Protein AF-A0A5J9W036-F1 (afdb_monomer_lite)

Sequence (108 aa):
MIAITCIAFSSFWPSSRTMETIGHTALQVEKLRREQRANGPACILAVGTANPENCITQDNYTDWYFEVTKSDHLTHLKDIMKKTCEKMGVKKRYIHVTEELLRDHPEY

InterPro domains:
  IPR001099 Chalcone/stilbene synthase, N-terminal [PF00195] (30-107)
  IPR011141 Polyketide synthase, type III [PTHR11877] (29-107)
  IPR016039 Thiolase-like [G3DSA:3.40.47.10] (17-108)
  IPR016039 Thiolase-like [SSF53901] (30-107)

Secondary structure (DSSP, 8-state):
--SSTTGGGTSSSPPHHHHHHHHHHHHHHHHHHHHHSPPS------------S-EEEHHHHHHHHHHHTT-TT-HHHHHHHHHHHHHTT--EEE-S--HHHHHH-TT-

Structure (mmCIF, N/CA/C/O backbone):
data_AF-A0A5J9W036-F1
#
_entry.id   AF-A0A5J9W036-F1
#
loop_
_at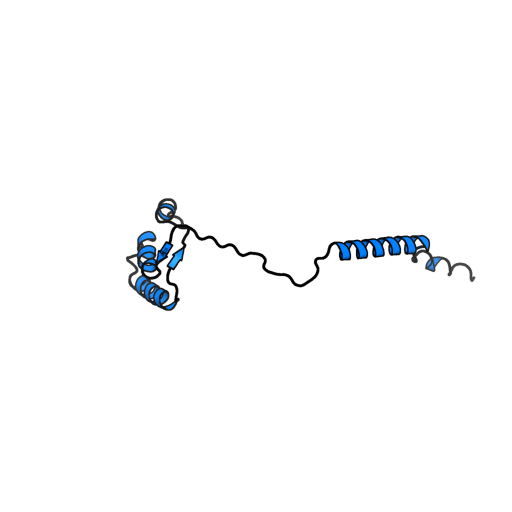om_site.group_PDB
_atom_site.id
_atom_site.type_symbol
_atom_site.label_atom_id
_atom_site.label_alt_id
_atom_site.label_comp_id
_atom_site.label_asym_id
_atom_site.label_entity_id
_atom_site.label_seq_id
_atom_site.pdbx_PDB_ins_code
_atom_site.Cartn_x
_atom_site.Cartn_y
_atom_site.Cartn_z
_atom_site.occupancy
_atom_site.B_iso_or_equiv
_atom_site.auth_seq_id
_atom_site.auth_comp_id
_atom_site.auth_asym_id
_atom_site.auth_atom_id
_atom_site.pdbx_PDB_model_num
ATOM 1 N N . MET A 1 1 ? 62.264 -47.505 -39.534 1.00 41.28 1 MET A N 1
ATOM 2 C CA . MET A 1 1 ? 61.692 -46.562 -38.542 1.00 41.28 1 MET A CA 1
ATOM 3 C C . MET A 1 1 ? 61.711 -45.176 -39.169 1.00 41.28 1 MET A C 1
ATOM 5 O O . MET A 1 1 ? 62.637 -44.930 -39.921 1.00 41.28 1 MET A O 1
ATOM 9 N N . ILE A 1 2 ? 60.740 -44.308 -38.867 1.00 37.56 2 ILE A N 1
ATOM 10 C CA . ILE A 1 2 ? 60.445 -42.999 -39.509 1.00 37.56 2 ILE A CA 1
ATOM 11 C C . ILE A 1 2 ? 59.459 -43.110 -40.692 1.00 37.56 2 ILE A C 1
ATOM 13 O O . ILE A 1 2 ? 59.822 -42.941 -41.846 1.00 37.56 2 ILE A O 1
ATOM 17 N N . ALA A 1 3 ? 58.192 -43.416 -40.393 1.00 43.72 3 ALA A N 1
ATOM 18 C CA . ALA A 1 3 ? 57.064 -43.150 -41.308 1.00 43.72 3 ALA A CA 1
ATOM 19 C C . ALA A 1 3 ? 55.686 -43.108 -40.611 1.00 43.72 3 ALA A C 1
ATOM 21 O O . ALA A 1 3 ? 54.706 -42.716 -41.230 1.00 43.72 3 ALA A O 1
ATOM 22 N N . ILE A 1 4 ? 55.575 -43.494 -39.331 1.00 44.91 4 ILE A N 1
ATOM 23 C CA . ILE A 1 4 ? 54.265 -43.703 -38.679 1.00 44.91 4 ILE A CA 1
ATOM 24 C C . ILE A 1 4 ? 53.852 -42.536 -37.754 1.00 44.91 4 ILE A C 1
ATOM 26 O O . ILE A 1 4 ? 52.700 -42.445 -37.348 1.00 44.91 4 ILE A O 1
ATOM 30 N N . THR A 1 5 ? 54.732 -41.575 -37.462 1.00 44.81 5 THR A N 1
ATOM 31 C CA . THR A 1 5 ? 54.448 -40.518 -36.470 1.00 44.81 5 THR A CA 1
ATOM 32 C C . THR A 1 5 ? 53.759 -39.255 -36.998 1.00 44.81 5 THR A C 1
ATOM 34 O O . THR A 1 5 ? 53.325 -38.449 -36.183 1.00 44.81 5 THR A O 1
ATOM 37 N N . CYS A 1 6 ? 53.572 -39.072 -38.312 1.00 46.53 6 CYS A N 1
ATOM 38 C CA . CYS A 1 6 ? 52.887 -37.872 -38.831 1.00 46.53 6 CYS A CA 1
ATOM 39 C C . CYS A 1 6 ? 51.359 -38.014 -38.971 1.00 46.53 6 CYS A C 1
ATOM 41 O O . CYS A 1 6 ? 50.672 -37.007 -39.115 1.00 46.53 6 CYS A O 1
ATOM 43 N N . ILE A 1 7 ? 50.800 -39.229 -38.918 1.00 49.97 7 ILE A N 1
ATOM 44 C CA . ILE A 1 7 ? 49.368 -39.451 -39.211 1.00 49.97 7 ILE A CA 1
ATOM 45 C C . ILE A 1 7 ? 48.473 -39.148 -37.993 1.00 49.97 7 ILE A C 1
ATOM 47 O O . ILE A 1 7 ? 47.304 -38.819 -38.151 1.00 49.97 7 ILE A O 1
ATOM 51 N N . ALA A 1 8 ? 49.012 -39.175 -36.771 1.00 47.03 8 ALA A N 1
ATOM 52 C CA . ALA A 1 8 ? 48.215 -38.969 -35.557 1.00 47.03 8 ALA A CA 1
ATOM 53 C C . ALA A 1 8 ? 47.963 -37.490 -35.189 1.00 47.03 8 ALA A C 1
ATOM 55 O O . ALA A 1 8 ? 47.231 -37.230 -34.238 1.00 47.03 8 ALA A O 1
ATOM 56 N N . PHE A 1 9 ? 48.537 -36.524 -35.920 1.00 41.84 9 PHE A N 1
ATOM 57 C CA . PHE A 1 9 ? 48.316 -35.089 -35.670 1.00 41.84 9 PHE A CA 1
ATOM 58 C C . PHE A 1 9 ? 47.212 -34.471 -36.545 1.00 41.84 9 PHE A C 1
ATOM 60 O O . PHE A 1 9 ? 46.691 -33.413 -36.203 1.00 41.84 9 PHE A O 1
ATOM 67 N N . SER A 1 10 ? 46.820 -35.114 -37.652 1.00 47.75 10 SER A N 1
ATOM 68 C CA . SER A 1 10 ? 45.822 -34.563 -38.583 1.00 47.75 10 SER A CA 1
ATOM 69 C C . SER A 1 10 ? 44.376 -34.927 -38.236 1.00 47.75 10 SER A C 1
ATOM 71 O O . SER A 1 10 ? 43.466 -34.225 -38.661 1.00 47.75 10 SER A O 1
ATOM 73 N N . SER A 1 11 ? 44.141 -35.978 -37.446 1.00 50.62 11 SER A N 1
ATOM 74 C CA . SER A 1 11 ? 42.787 -36.470 -37.132 1.00 50.62 11 SER A CA 1
ATOM 75 C C . SER A 1 11 ? 42.060 -35.662 -36.054 1.00 50.62 11 SER A C 1
ATOM 77 O O . SER A 1 11 ? 40.851 -35.802 -35.895 1.00 50.62 11 SER A O 1
ATOM 79 N N . PHE A 1 12 ? 42.795 -34.850 -35.289 1.00 58.53 12 PHE A N 1
ATOM 80 C CA . PHE A 1 12 ? 42.238 -33.975 -34.254 1.00 58.53 12 PHE A CA 1
ATOM 81 C C . PHE A 1 12 ? 41.993 -32.547 -34.766 1.00 58.53 12 PHE A C 1
ATOM 83 O O . PHE A 1 12 ? 41.255 -31.784 -34.147 1.00 58.53 12 PHE A O 1
ATOM 90 N N . TRP A 1 13 ? 42.585 -32.184 -35.909 1.00 56.94 13 TRP A N 1
ATOM 91 C CA . TRP A 1 13 ? 42.408 -30.870 -36.513 1.00 56.94 13 TRP A CA 1
ATOM 92 C C . TRP A 1 13 ? 41.300 -30.922 -37.574 1.00 56.94 13 TRP A C 1
ATOM 94 O O . TRP A 1 13 ? 41.401 -31.713 -38.516 1.00 56.94 13 TRP A O 1
ATOM 104 N N . PRO A 1 14 ? 40.239 -30.103 -37.463 1.00 68.38 14 PRO A N 1
ATOM 105 C CA . PRO A 1 14 ? 39.199 -30.058 -38.480 1.00 68.38 14 PRO A CA 1
ATOM 106 C C . PRO A 1 14 ? 39.799 -29.715 -39.854 1.00 68.38 14 PRO A C 1
ATOM 108 O O . PRO A 1 14 ? 40.681 -28.865 -39.971 1.00 68.38 14 PRO A O 1
ATOM 111 N N . SER A 1 15 ? 39.309 -30.360 -40.916 1.00 74.62 15 SER A N 1
ATOM 112 C CA . SER A 1 15 ? 39.683 -30.028 -42.298 1.00 74.62 15 SER A CA 1
ATOM 113 C C . SER A 1 15 ? 39.442 -28.539 -42.590 1.00 74.62 15 SER A C 1
ATOM 115 O O . SER A 1 15 ? 38.490 -27.952 -42.065 1.00 74.62 15 SER A O 1
ATOM 117 N N . SER A 1 16 ? 40.239 -27.932 -43.474 1.00 72.75 16 SER A N 1
ATOM 118 C CA . SER A 1 16 ? 40.101 -26.523 -43.881 1.00 72.75 16 SER A CA 1
ATOM 119 C C . SER A 1 16 ? 38.660 -26.154 -44.257 1.00 72.75 16 SER A C 1
ATOM 121 O O . SER A 1 16 ? 38.120 -25.175 -43.751 1.00 72.75 16 SER A O 1
ATOM 123 N N . ARG A 1 17 ? 37.973 -27.019 -45.012 1.00 73.00 17 ARG A N 1
ATOM 124 C CA . ARG A 1 17 ? 36.557 -26.846 -45.385 1.00 73.00 17 ARG A CA 1
ATOM 125 C C . ARG A 1 17 ? 35.600 -26.847 -44.183 1.00 73.00 17 ARG A C 1
ATOM 127 O O . ARG A 1 17 ? 34.611 -26.112 -44.159 1.00 73.00 17 ARG A O 1
ATOM 134 N N . THR A 1 18 ? 35.868 -27.684 -43.179 1.00 73.69 18 THR A N 1
ATOM 135 C CA . THR A 1 18 ? 35.058 -27.728 -41.948 1.00 73.69 18 THR A CA 1
ATOM 136 C C . THR A 1 18 ? 35.299 -26.500 -41.074 1.00 73.69 18 THR A C 1
ATOM 138 O O . THR A 1 18 ? 34.343 -25.958 -40.527 1.00 73.69 18 THR A O 1
ATOM 141 N N . MET A 1 19 ? 36.534 -25.991 -41.018 1.00 73.12 19 MET A N 1
ATOM 142 C CA . MET A 1 19 ? 36.845 -24.736 -40.327 1.00 73.12 19 MET A CA 1
ATOM 143 C C . MET A 1 19 ? 36.187 -23.527 -41.004 1.00 73.12 19 MET A C 1
ATOM 145 O O . MET A 1 19 ? 35.641 -22.673 -40.310 1.00 73.12 19 MET A O 1
ATOM 149 N N . GLU A 1 20 ? 36.171 -23.474 -42.338 1.00 78.25 20 GLU A N 1
ATOM 150 C CA . GLU A 1 20 ? 35.477 -22.432 -43.109 1.00 78.25 20 GLU A CA 1
ATOM 151 C C . GLU A 1 20 ? 33.970 -22.439 -42.836 1.00 78.25 20 GLU A C 1
ATOM 153 O O . GLU A 1 20 ? 33.386 -21.399 -42.541 1.00 78.25 20 GLU A O 1
ATOM 158 N N . THR A 1 21 ? 33.338 -23.618 -42.855 1.00 81.31 21 THR A N 1
ATOM 159 C CA . THR A 1 21 ? 31.898 -23.757 -42.578 1.00 81.31 21 THR A CA 1
ATOM 160 C C . THR A 1 21 ? 31.560 -23.307 -41.154 1.00 81.31 21 THR A C 1
ATOM 162 O O . THR A 1 21 ? 30.627 -22.529 -40.958 1.00 81.31 21 THR A O 1
ATOM 165 N N . ILE A 1 22 ? 32.353 -23.723 -40.159 1.00 81.69 22 ILE A N 1
ATOM 166 C CA . ILE A 1 22 ? 32.193 -23.280 -38.766 1.00 81.69 22 ILE A CA 1
ATOM 167 C C . ILE A 1 22 ? 32.367 -21.757 -38.665 1.00 81.69 22 ILE A C 1
ATOM 169 O O . ILE A 1 22 ? 31.535 -21.089 -38.052 1.00 81.69 22 ILE A O 1
ATOM 173 N N . GLY A 1 23 ? 33.375 -21.184 -39.329 1.00 80.62 23 GLY A N 1
ATOM 174 C CA . GLY A 1 23 ? 33.591 -19.737 -39.387 1.00 80.62 23 GLY A CA 1
ATOM 175 C C . GLY A 1 23 ? 32.411 -18.977 -40.000 1.00 80.62 23 GLY A C 1
ATOM 176 O O . GLY A 1 23 ? 31.944 -17.994 -39.424 1.00 80.62 23 GLY A O 1
ATOM 177 N N . HIS A 1 24 ? 31.860 -19.462 -41.116 1.00 84.94 24 HIS A N 1
ATOM 178 C CA . HIS A 1 24 ? 30.672 -18.880 -41.742 1.00 84.94 24 HIS A CA 1
ATOM 179 C C . HIS A 1 24 ? 29.449 -18.938 -40.824 1.00 84.94 24 HIS A C 1
ATOM 181 O O . HIS A 1 24 ? 28.771 -17.925 -40.654 1.00 84.94 24 HIS A O 1
ATOM 187 N N . THR A 1 25 ? 29.200 -20.078 -40.173 1.00 87.00 25 THR A N 1
ATOM 188 C CA . THR A 1 25 ? 28.080 -20.201 -39.226 1.00 87.00 25 THR A CA 1
ATOM 189 C C . THR A 1 25 ? 28.251 -19.299 -38.002 1.00 87.00 25 THR A C 1
ATOM 191 O O . THR A 1 25 ? 27.290 -18.664 -37.577 1.00 87.00 25 THR A O 1
ATOM 194 N N . ALA A 1 26 ? 29.469 -19.150 -37.473 1.00 88.62 26 ALA A N 1
ATOM 195 C CA . ALA A 1 26 ? 29.750 -18.260 -36.348 1.00 88.62 26 ALA A CA 1
ATOM 196 C C . ALA A 1 26 ? 29.519 -16.781 -36.707 1.00 88.62 26 ALA A C 1
ATOM 198 O O . ALA A 1 26 ? 28.893 -16.051 -35.937 1.00 88.62 26 ALA A O 1
ATOM 199 N N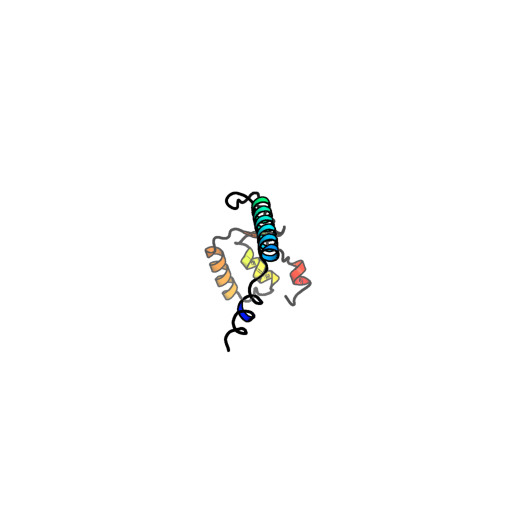 . LEU A 1 27 ? 29.951 -16.349 -37.899 1.00 91.38 27 LEU A N 1
ATOM 200 C CA . LEU A 1 27 ? 29.692 -14.998 -38.409 1.00 91.38 27 LEU A CA 1
ATOM 201 C C . LEU A 1 27 ? 28.196 -14.747 -38.636 1.00 91.38 27 LEU A C 1
ATOM 203 O O . LEU A 1 27 ? 27.700 -13.659 -38.338 1.00 91.38 27 LEU A O 1
ATOM 207 N N . GLN A 1 28 ? 27.463 -15.752 -39.124 1.00 93.81 28 GLN A N 1
ATOM 208 C CA . GLN A 1 28 ? 26.009 -15.677 -39.264 1.00 93.81 28 GLN A CA 1
ATOM 209 C C . GLN A 1 28 ? 25.315 -15.539 -37.903 1.00 93.81 28 GLN A C 1
ATOM 211 O O . GLN A 1 28 ? 24.461 -14.671 -37.748 1.00 93.81 28 GLN A O 1
ATOM 216 N N . VAL A 1 29 ? 25.712 -16.324 -36.897 1.00 94.94 29 VAL A N 1
ATOM 217 C CA . VAL A 1 29 ? 25.153 -16.241 -35.536 1.00 94.94 29 VAL A CA 1
ATOM 218 C C . VAL A 1 29 ? 25.430 -14.878 -34.894 1.00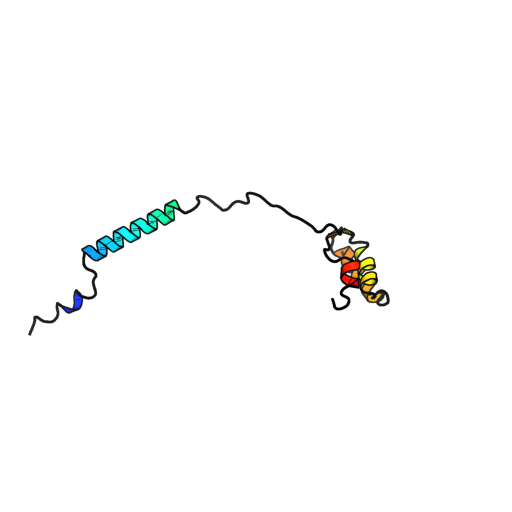 94.94 29 VAL A C 1
ATOM 220 O O . VAL A 1 29 ? 24.532 -14.295 -34.289 1.00 94.94 29 VAL A O 1
ATOM 223 N N . GLU A 1 30 ? 26.639 -14.337 -35.048 1.00 95.06 30 GLU A N 1
ATOM 224 C CA . GLU A 1 30 ? 26.990 -13.010 -34.527 1.00 95.06 30 GLU A CA 1
ATOM 225 C C . GLU A 1 30 ? 26.174 -11.897 -35.200 1.00 95.06 30 GLU A C 1
ATOM 227 O O . GLU A 1 30 ? 25.679 -10.991 -34.526 1.00 95.06 30 GLU A O 1
ATOM 232 N N . LYS A 1 31 ? 25.969 -11.983 -36.521 1.00 96.00 31 LYS A N 1
ATOM 233 C CA . LYS A 1 31 ? 25.123 -11.036 -37.257 1.00 96.00 31 LYS A CA 1
ATOM 234 C C . LYS A 1 31 ? 23.676 -11.074 -36.756 1.00 96.00 31 LYS A C 1
ATOM 236 O O . LYS A 1 31 ? 23.129 -10.024 -36.430 1.00 96.00 31 LYS A O 1
ATOM 241 N N . LEU A 1 32 ? 23.103 -12.270 -36.604 1.00 96.19 32 LEU A N 1
ATOM 242 C CA . LEU A 1 32 ? 21.744 -12.445 -36.083 1.00 96.19 32 LEU A CA 1
ATOM 243 C C . LEU A 1 32 ? 21.601 -11.869 -34.665 1.00 96.19 32 LEU A C 1
ATOM 245 O O . LEU A 1 32 ? 20.640 -11.160 -34.386 1.00 96.19 32 LEU A O 1
ATOM 249 N N . ARG A 1 33 ? 22.582 -12.092 -33.780 1.00 94.00 33 ARG A N 1
ATOM 250 C CA . ARG A 1 33 ? 22.579 -11.523 -32.419 1.00 94.00 33 ARG A CA 1
ATOM 251 C C . ARG A 1 33 ? 22.644 -9.995 -32.413 1.00 94.00 33 ARG A C 1
ATOM 253 O O . ARG A 1 33 ? 21.983 -9.357 -31.594 1.00 94.00 33 ARG A O 1
ATOM 260 N N . ARG A 1 34 ? 23.430 -9.393 -33.312 1.00 94.62 34 ARG A N 1
ATOM 261 C CA . ARG A 1 34 ? 23.525 -7.929 -33.445 1.00 94.62 34 ARG A CA 1
ATOM 262 C C . ARG A 1 34 ? 22.256 -7.299 -33.999 1.00 94.62 34 ARG A C 1
ATOM 264 O O . ARG A 1 34 ? 21.928 -6.197 -33.582 1.00 94.62 34 ARG A O 1
ATOM 271 N N . GLU A 1 35 ? 21.576 -7.971 -34.920 1.00 95.75 35 GLU A N 1
ATOM 272 C CA . GLU A 1 35 ? 20.305 -7.503 -35.484 1.00 95.75 35 GLU A CA 1
ATOM 273 C C . GLU A 1 35 ? 19.145 -7.669 -34.490 1.00 95.75 35 GLU A C 1
ATOM 275 O O . GLU A 1 35 ? 18.235 -6.847 -34.468 1.00 95.75 35 GLU A O 1
ATOM 280 N N . GLN A 1 36 ? 19.194 -8.692 -33.629 1.00 96.19 36 GLN A N 1
ATOM 281 C CA . GLN A 1 36 ? 18.168 -8.946 -32.611 1.00 96.19 36 GLN A CA 1
ATOM 282 C C . GLN A 1 36 ? 18.242 -8.014 -31.395 1.00 96.19 36 GLN A C 1
ATOM 284 O O . GLN A 1 36 ? 17.225 -7.796 -30.736 1.00 96.19 36 GLN A O 1
ATOM 289 N N . ARG A 1 37 ? 19.428 -7.506 -31.031 1.00 93.94 37 ARG A N 1
ATOM 290 C CA . ARG A 1 37 ? 19.579 -6.726 -29.794 1.00 93.94 37 ARG A CA 1
ATOM 291 C C . ARG A 1 37 ? 18.947 -5.337 -29.913 1.00 93.94 37 ARG A C 1
ATOM 293 O O . ARG A 1 37 ? 19.084 -4.655 -30.927 1.00 93.94 37 ARG A O 1
ATOM 300 N N . ALA A 1 38 ? 18.342 -4.880 -28.821 1.00 94.88 38 ALA A N 1
ATOM 301 C CA . ALA A 1 38 ? 17.960 -3.483 -28.674 1.00 94.88 38 ALA A CA 1
ATOM 302 C C . ALA A 1 38 ? 19.204 -2.591 -28.514 1.00 94.88 38 ALA A C 1
ATOM 304 O O . ALA A 1 38 ? 20.240 -3.022 -28.001 1.00 94.88 38 ALA A O 1
ATOM 305 N N . ASN A 1 39 ? 19.083 -1.333 -28.937 1.00 94.19 39 ASN A N 1
ATOM 306 C CA . ASN A 1 39 ? 20.109 -0.315 -28.736 1.00 94.19 39 ASN A CA 1
ATOM 307 C C . ASN A 1 39 ? 19.708 0.611 -27.585 1.00 94.19 39 ASN A C 1
ATOM 309 O O . ASN A 1 39 ? 18.560 1.044 -27.508 1.00 94.19 39 ASN A O 1
ATOM 313 N N . GLY A 1 40 ? 20.678 0.967 -26.745 1.00 93.56 40 GLY A N 1
ATOM 314 C CA . GLY A 1 40 ? 20.487 1.906 -25.641 1.00 93.56 40 GLY A CA 1
ATOM 315 C C . GLY A 1 40 ? 20.139 1.245 -24.301 1.00 93.56 40 GLY A C 1
ATOM 316 O O . GLY A 1 40 ? 20.012 0.022 -24.212 1.00 93.56 40 GLY A O 1
ATOM 317 N N . PRO A 1 41 ? 20.057 2.050 -23.231 1.00 96.56 41 PRO A N 1
ATOM 318 C CA . PRO A 1 41 ? 19.705 1.570 -21.902 1.00 96.56 41 PRO A CA 1
ATOM 319 C C . PRO A 1 41 ? 18.215 1.205 -21.814 1.00 96.56 41 PRO A C 1
ATOM 321 O O . PRO A 1 41 ? 17.381 1.757 -22.531 1.00 96.56 41 PRO A O 1
ATOM 324 N N . ALA A 1 42 ? 17.869 0.302 -20.894 1.00 97.00 42 ALA A N 1
ATOM 325 C CA . ALA A 1 42 ? 16.473 0.012 -20.577 1.00 97.00 42 ALA A CA 1
ATOM 326 C C . ALA A 1 42 ? 15.770 1.265 -20.020 1.00 97.00 42 ALA A C 1
ATOM 328 O O . ALA A 1 42 ? 16.345 1.995 -19.212 1.00 97.00 42 ALA A O 1
ATOM 329 N N . CYS A 1 43 ? 14.524 1.497 -20.439 1.00 97.44 43 CYS A N 1
ATOM 330 C CA . CYS A 1 43 ? 13.722 2.653 -20.040 1.00 97.44 43 CYS A CA 1
ATOM 331 C C . CYS A 1 43 ? 12.319 2.214 -19.600 1.00 97.44 43 CYS A C 1
ATOM 333 O O . CYS A 1 43 ? 11.729 1.314 -20.199 1.00 97.44 43 CYS A O 1
ATOM 335 N N . ILE A 1 44 ? 11.779 2.861 -18.565 1.00 96.56 44 ILE A N 1
ATOM 336 C CA . ILE A 1 44 ? 10.387 2.676 -18.141 1.00 96.56 44 ILE A CA 1
ATOM 337 C C . ILE A 1 44 ? 9.492 3.429 -19.128 1.00 96.56 44 ILE A C 1
ATOM 339 O O . ILE A 1 44 ? 9.520 4.656 -19.176 1.00 96.56 44 ILE A O 1
ATOM 343 N N . LEU A 1 45 ? 8.694 2.693 -19.906 1.00 97.56 45 LEU A N 1
ATOM 344 C CA . LEU A 1 45 ? 7.774 3.281 -20.889 1.00 97.56 45 LEU A CA 1
ATOM 345 C C . LEU A 1 45 ? 6.396 3.600 -20.295 1.00 97.56 45 LEU A C 1
ATOM 347 O O . LEU A 1 45 ? 5.748 4.548 -20.726 1.00 97.56 45 LEU A O 1
ATOM 351 N N . ALA A 1 46 ? 5.949 2.817 -19.309 1.00 97.81 46 ALA A N 1
ATOM 352 C CA . ALA A 1 46 ? 4.694 3.030 -18.597 1.00 97.81 46 ALA A CA 1
ATOM 353 C C . ALA A 1 46 ? 4.717 2.346 -17.223 1.00 97.81 46 ALA A C 1
ATOM 355 O O . ALA A 1 46 ? 5.381 1.325 -17.041 1.00 97.81 46 ALA A O 1
ATOM 356 N N . VAL A 1 47 ? 3.949 2.893 -16.277 1.00 97.62 47 VAL A N 1
ATOM 357 C CA . VAL A 1 47 ? 3.667 2.283 -14.971 1.00 97.62 47 VAL A CA 1
ATOM 358 C C . VAL A 1 47 ? 2.169 2.384 -14.719 1.00 97.62 47 VAL A C 1
ATOM 360 O O . VAL A 1 47 ? 1.603 3.473 -14.784 1.00 97.62 47 VAL A O 1
ATOM 363 N N . GLY A 1 48 ? 1.536 1.249 -14.433 1.00 97.75 48 GLY A N 1
ATOM 364 C CA . GLY A 1 48 ? 0.143 1.180 -14.005 1.00 97.75 48 GLY A CA 1
ATOM 365 C C . GLY A 1 48 ? 0.051 0.570 -12.612 1.00 97.75 48 GLY A C 1
ATOM 366 O O . GLY A 1 48 ? 0.742 -0.404 -12.318 1.00 97.75 48 GLY A O 1
ATOM 367 N N . THR A 1 49 ? -0.798 1.138 -11.758 1.00 97.94 49 THR A N 1
ATOM 368 C CA . THR A 1 49 ? -1.073 0.631 -10.407 1.00 97.94 49 THR A CA 1
ATOM 369 C C . THR A 1 49 ? -2.572 0.475 -10.211 1.00 97.94 49 THR A C 1
ATOM 371 O O . THR A 1 49 ? -3.336 1.328 -10.660 1.00 97.94 49 THR A O 1
ATOM 374 N N . ALA A 1 50 ? -2.987 -0.572 -9.502 1.00 97.19 50 ALA A N 1
ATOM 375 C CA . ALA A 1 50 ? -4.371 -0.784 -9.104 1.00 97.19 50 ALA A CA 1
ATOM 376 C C . ALA A 1 50 ? -4.433 -1.194 -7.631 1.00 97.19 50 ALA A C 1
ATOM 378 O O . ALA A 1 50 ? -3.524 -1.848 -7.115 1.00 97.19 50 ALA A O 1
ATOM 379 N N . ASN A 1 51 ? -5.520 -0.816 -6.969 1.00 96.81 51 ASN A N 1
ATOM 380 C CA . ASN A 1 51 ? -5.788 -1.128 -5.575 1.00 96.81 51 ASN A CA 1
ATOM 38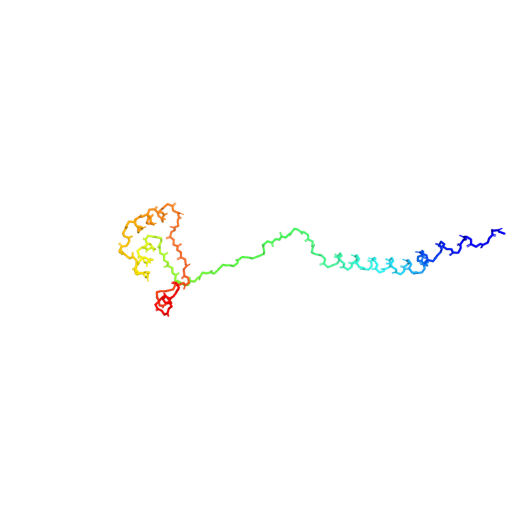1 C C . ASN A 1 51 ? -7.187 -1.753 -5.463 1.00 96.81 51 ASN A C 1
ATOM 383 O O . ASN A 1 51 ? -8.061 -1.382 -6.249 1.00 96.81 51 ASN A O 1
ATOM 387 N N . PRO A 1 52 ? -7.418 -2.666 -4.502 1.00 96.00 52 PRO A N 1
ATOM 388 C CA . PRO A 1 52 ? -8.764 -3.125 -4.170 1.00 96.00 52 PRO A CA 1
ATOM 389 C C . PRO A 1 52 ? -9.680 -1.958 -3.781 1.00 96.00 52 PRO A C 1
ATOM 391 O O . PRO A 1 52 ? -9.204 -0.927 -3.306 1.00 96.00 52 PRO A O 1
ATOM 394 N N . GLU A 1 53 ? -10.990 -2.138 -3.933 1.00 92.81 53 GLU A N 1
ATOM 395 C CA . GLU A 1 53 ? -11.979 -1.092 -3.639 1.00 92.81 53 GLU A CA 1
ATOM 396 C C . GLU A 1 53 ? -12.060 -0.751 -2.145 1.00 92.81 53 GLU A C 1
ATOM 398 O O . GLU A 1 53 ? -12.196 0.416 -1.775 1.00 92.81 53 GLU A O 1
ATOM 403 N N . ASN A 1 54 ? -11.939 -1.759 -1.278 1.00 93.62 54 ASN A N 1
ATOM 404 C CA . ASN A 1 54 ? -12.044 -1.571 0.163 1.00 93.62 54 ASN A CA 1
ATOM 405 C C . ASN A 1 54 ? -10.843 -0.774 0.703 1.00 93.62 54 ASN A C 1
ATOM 407 O O . ASN A 1 54 ? -9.684 -1.185 0.587 1.00 93.62 54 ASN A O 1
ATOM 411 N N . CYS A 1 55 ? -11.140 0.381 1.301 1.00 94.62 55 CYS A N 1
ATOM 412 C CA . CYS A 1 55 ? -10.169 1.343 1.799 1.00 94.62 55 CYS A CA 1
ATOM 413 C C . CYS A 1 55 ? -10.455 1.690 3.260 1.00 94.62 55 CYS A C 1
ATOM 415 O O . CYS A 1 55 ? -11.520 2.209 3.586 1.00 94.62 55 CYS A O 1
ATOM 417 N N . ILE A 1 56 ? -9.468 1.463 4.125 1.00 94.56 56 ILE A N 1
ATOM 418 C CA . ILE A 1 56 ? -9.573 1.700 5.566 1.00 94.56 56 ILE A CA 1
ATOM 419 C C . ILE A 1 56 ? -8.572 2.783 5.967 1.00 94.56 56 ILE A C 1
ATOM 421 O O . ILE A 1 56 ? -7.400 2.747 5.572 1.00 94.56 56 ILE A O 1
ATOM 425 N N . THR A 1 57 ? -9.025 3.773 6.735 1.00 95.69 57 THR A N 1
ATOM 426 C CA . THR A 1 57 ? -8.152 4.808 7.303 1.00 95.69 57 THR A CA 1
ATOM 427 C C . THR A 1 57 ? -7.287 4.214 8.409 1.00 95.69 57 THR A C 1
ATOM 429 O O . THR A 1 57 ? -7.709 3.318 9.135 1.00 95.69 57 THR A O 1
ATOM 432 N N . GLN A 1 58 ? -6.059 4.707 8.553 1.00 95.12 58 GLN A N 1
ATOM 433 C CA . GLN A 1 58 ? -5.140 4.192 9.568 1.00 95.12 58 GLN A CA 1
ATOM 434 C C . GLN A 1 58 ? -5.683 4.402 10.992 1.00 95.12 58 GLN A C 1
ATOM 436 O O . GLN A 1 58 ? -5.462 3.549 11.850 1.00 95.12 58 GLN A O 1
ATOM 441 N N . ASP A 1 59 ? -6.433 5.487 11.208 1.00 93.94 59 ASP A N 1
ATOM 442 C CA . ASP A 1 59 ? -7.060 5.819 12.491 1.00 93.94 59 ASP A CA 1
ATOM 443 C C . ASP A 1 59 ? -8.109 4.774 12.899 1.00 93.94 59 ASP A C 1
ATOM 445 O O . ASP A 1 59 ? -8.135 4.346 14.050 1.00 93.94 59 ASP A O 1
ATOM 449 N N . ASN A 1 60 ? -8.906 4.293 11.937 1.00 93.94 60 ASN A N 1
ATOM 450 C CA . ASN A 1 60 ? -9.955 3.297 12.178 1.00 93.94 60 ASN A CA 1
ATOM 451 C C . ASN A 1 60 ? -9.439 1.856 12.066 1.00 93.94 60 ASN A C 1
ATOM 453 O O . ASN A 1 60 ? -10.123 0.924 12.478 1.00 93.94 60 ASN A O 1
ATOM 457 N N . TYR A 1 61 ? -8.243 1.652 11.504 1.00 94.94 61 TYR A N 1
ATOM 458 C CA . TYR A 1 61 ? -7.706 0.323 11.208 1.00 94.94 61 TYR A CA 1
ATOM 459 C C . TYR A 1 61 ? -7.591 -0.558 12.451 1.00 94.94 61 TYR A C 1
ATOM 461 O O . TYR A 1 61 ? -7.912 -1.740 12.397 1.00 94.94 61 TYR A O 1
ATOM 469 N N . THR A 1 62 ? -7.136 0.011 13.570 1.00 95.75 62 THR A N 1
ATOM 470 C CA . THR A 1 62 ? -6.965 -0.764 14.806 1.00 95.75 62 THR A CA 1
ATOM 471 C C . THR A 1 62 ? -8.313 -1.180 15.383 1.00 95.75 62 THR A C 1
ATOM 473 O O . THR A 1 62 ? -8.466 -2.323 15.793 1.00 95.75 62 THR A O 1
ATOM 476 N N . ASP A 1 63 ? -9.302 -0.290 15.383 1.00 94.81 63 ASP A N 1
ATOM 477 C CA . ASP A 1 63 ? -10.634 -0.623 15.889 1.00 94.81 63 ASP A CA 1
ATOM 478 C C . ASP A 1 63 ? -11.308 -1.681 15.011 1.00 94.81 63 ASP A C 1
ATOM 480 O O . ASP A 1 63 ? -11.704 -2.724 15.525 1.00 94.81 63 ASP A O 1
ATOM 484 N N . TRP A 1 64 ? -11.299 -1.480 13.690 1.00 93.75 64 TRP A N 1
ATOM 485 C CA . TRP A 1 64 ? -11.824 -2.441 12.720 1.00 93.75 64 TRP A CA 1
ATOM 486 C C . TRP A 1 64 ? -11.157 -3.821 12.829 1.00 93.75 64 TRP A C 1
ATOM 488 O O . TRP A 1 64 ? -11.840 -4.842 12.818 1.00 93.75 64 TRP A O 1
ATOM 498 N N . TYR A 1 65 ? -9.826 -3.870 12.964 1.00 93.81 65 TYR A N 1
ATOM 499 C CA . TYR A 1 65 ? -9.083 -5.130 13.043 1.00 93.81 65 TYR A CA 1
ATOM 500 C C . TYR A 1 65 ? -9.474 -5.951 14.278 1.00 93.81 65 TYR A C 1
ATOM 502 O O . TYR A 1 65 ? -9.669 -7.161 14.180 1.00 93.81 65 TYR A O 1
ATOM 510 N N . PHE A 1 66 ? -9.593 -5.315 15.446 1.00 95.19 66 PHE A N 1
ATOM 511 C CA . PHE A 1 66 ? -9.949 -6.016 16.684 1.00 95.19 66 PHE A CA 1
ATOM 512 C C . PHE A 1 66 ? -11.427 -6.419 16.727 1.00 95.19 66 PHE A C 1
ATOM 514 O O . PHE A 1 66 ? -11.738 -7.477 17.279 1.00 95.19 66 PHE A O 1
ATOM 521 N N . GLU A 1 67 ? -12.305 -5.633 16.102 1.00 93.50 67 GLU A N 1
ATOM 522 C CA . GLU A 1 67 ? -13.723 -5.961 15.944 1.00 93.50 67 GLU A CA 1
ATOM 523 C C . GLU A 1 67 ? -13.897 -7.206 15.062 1.00 93.50 67 GLU A C 1
ATOM 525 O O . GLU A 1 67 ? -14.469 -8.210 15.496 1.00 93.50 67 GLU A O 1
ATOM 530 N N . VAL A 1 68 ? -13.319 -7.199 13.853 1.00 91.56 68 VAL A N 1
ATOM 531 C CA . VAL A 1 68 ? -13.500 -8.298 12.891 1.00 91.56 68 VAL A CA 1
ATOM 532 C C . VAL A 1 68 ? -12.844 -9.603 13.352 1.00 91.56 68 VAL A C 1
ATOM 534 O O . VAL A 1 68 ? -13.375 -10.686 13.116 1.00 91.56 68 VAL A O 1
ATOM 537 N N . THR A 1 69 ? -11.730 -9.513 14.085 1.00 90.94 69 THR A N 1
ATOM 538 C CA . THR A 1 69 ? -11.036 -10.677 14.666 1.00 90.94 69 THR A CA 1
ATOM 539 C C . THR A 1 69 ? -11.572 -11.083 16.043 1.00 90.94 69 THR A C 1
ATOM 541 O O . THR A 1 69 ? -10.978 -11.937 16.704 1.00 90.94 69 THR A O 1
ATOM 544 N N . LYS A 1 70 ? -12.676 -10.478 16.518 1.00 90.88 70 LYS A N 1
ATOM 545 C CA . LYS A 1 70 ? -13.309 -10.764 17.824 1.00 90.88 70 LYS A CA 1
ATOM 546 C C . LYS A 1 70 ? -12.338 -10.676 19.012 1.00 90.88 70 LYS A C 1
ATOM 548 O O . LYS A 1 70 ? -12.477 -11.375 20.019 1.00 90.88 70 LYS A O 1
ATOM 553 N N . SER A 1 71 ? -11.348 -9.798 18.902 1.00 93.50 71 SER A N 1
ATOM 554 C CA . SER A 1 71 ? -10.226 -9.681 19.836 1.00 93.50 71 SER A CA 1
ATOM 555 C C . SER A 1 71 ? -10.305 -8.441 20.729 1.00 93.50 71 SER A C 1
ATOM 557 O O . SER A 1 71 ? -9.366 -8.166 21.468 1.00 93.50 71 SER A O 1
ATOM 559 N N . ASP A 1 72 ? -11.426 -7.711 20.729 1.00 94.38 72 ASP A N 1
ATOM 560 C CA . ASP A 1 72 ? -11.616 -6.464 21.497 1.00 94.38 72 ASP A CA 1
ATOM 561 C C . ASP A 1 72 ? -11.357 -6.579 23.008 1.00 94.38 72 ASP A C 1
ATOM 563 O O . ASP A 1 72 ? -11.036 -5.590 23.668 1.00 94.38 72 ASP A O 1
ATOM 567 N N . HIS A 1 73 ? -11.435 -7.789 23.563 1.00 95.62 73 HIS A N 1
ATOM 568 C CA . HIS A 1 73 ? -11.089 -8.065 24.956 1.00 95.62 73 HIS A CA 1
ATOM 569 C C . HIS A 1 73 ? -9.589 -7.857 25.264 1.00 95.62 73 HIS A C 1
ATOM 571 O O . HIS A 1 73 ? -9.219 -7.657 26.421 1.00 95.62 73 HIS A O 1
ATOM 577 N N . LEU A 1 74 ? -8.717 -7.852 24.250 1.00 96.44 74 LEU A N 1
ATOM 578 C CA . LEU A 1 74 ? -7.269 -7.651 24.366 1.00 96.44 74 LEU A CA 1
ATOM 579 C C . LEU A 1 74 ? -6.894 -6.158 24.347 1.00 96.44 74 LEU A C 1
ATOM 581 O O . LEU A 1 74 ? -6.096 -5.701 23.524 1.00 96.44 74 LEU A O 1
ATOM 585 N N . THR A 1 75 ? -7.449 -5.390 25.283 1.00 95.94 75 THR A N 1
ATOM 586 C CA . THR A 1 75 ? -7.333 -3.919 25.342 1.00 95.94 75 THR A CA 1
ATOM 587 C C . THR A 1 75 ? -5.886 -3.416 25.375 1.00 95.94 75 THR A C 1
ATOM 589 O O . THR A 1 75 ? -5.536 -2.484 24.655 1.00 95.94 75 THR A O 1
ATOM 592 N N . HIS A 1 76 ? -5.005 -4.078 26.132 1.00 96.88 76 HIS A N 1
ATOM 593 C CA . HIS A 1 76 ? -3.586 -3.713 26.190 1.00 96.88 76 HIS A CA 1
ATOM 594 C C . HIS A 1 76 ? -2.883 -3.858 24.832 1.00 96.88 76 HIS A C 1
ATOM 596 O O . HIS A 1 76 ? -2.092 -3.000 24.436 1.00 96.88 76 HIS A O 1
ATOM 602 N N . LEU A 1 77 ? -3.185 -4.933 24.098 1.00 97.56 77 LEU A N 1
ATOM 603 C CA . LEU A 1 77 ? -2.618 -5.167 22.772 1.00 97.56 77 LEU A CA 1
ATOM 604 C C . LEU A 1 77 ? -3.167 -4.156 21.761 1.00 97.56 77 LEU A C 1
ATOM 606 O O . LEU A 1 77 ? -2.409 -3.637 20.940 1.00 97.56 77 LEU A O 1
ATOM 610 N N . LYS A 1 78 ? -4.458 -3.826 21.871 1.00 96.81 78 LYS A N 1
ATOM 611 C CA . LYS A 1 78 ? -5.117 -2.795 21.064 1.00 96.81 78 LYS A CA 1
ATOM 612 C C . LYS A 1 78 ? -4.437 -1.434 21.228 1.00 96.81 78 LYS A C 1
ATOM 614 O O . LYS A 1 78 ? -4.104 -0.796 20.231 1.00 96.81 78 LYS A O 1
ATOM 619 N N . ASP A 1 79 ? -4.106 -1.039 22.457 1.00 96.94 79 ASP A N 1
ATOM 620 C CA . ASP A 1 79 ? -3.386 0.212 22.737 1.00 96.94 79 ASP A CA 1
ATOM 621 C C . ASP A 1 79 ? -1.967 0.237 22.151 1.00 96.94 79 ASP A C 1
ATOM 623 O O . ASP A 1 79 ? -1.522 1.259 21.616 1.00 96.94 79 ASP A O 1
ATOM 627 N N . ILE A 1 80 ? -1.236 -0.880 22.239 1.00 96.88 80 ILE A N 1
ATOM 628 C CA . ILE A 1 80 ? 0.097 -1.009 21.630 1.00 96.88 80 ILE A CA 1
ATOM 629 C C . ILE A 1 80 ? -0.007 -0.872 20.108 1.00 96.88 80 ILE A C 1
ATOM 631 O O . ILE A 1 80 ? 0.775 -0.139 19.490 1.00 96.88 80 ILE A O 1
ATOM 635 N N . MET A 1 81 ? -0.983 -1.547 19.501 1.00 96.81 81 MET A N 1
ATOM 636 C CA . MET A 1 81 ? -1.200 -1.507 18.059 1.00 96.81 81 MET A CA 1
ATOM 637 C C . MET A 1 81 ? -1.612 -0.112 17.587 1.00 96.81 81 MET A C 1
ATOM 639 O O . MET A 1 81 ? -1.062 0.370 16.596 1.00 96.81 81 MET A O 1
ATOM 643 N N . LYS A 1 82 ? -2.481 0.583 18.327 1.00 96.06 82 LYS A N 1
ATOM 644 C CA . LYS A 1 82 ? -2.889 1.961 18.029 1.00 96.06 82 LYS A CA 1
ATOM 645 C C . LYS A 1 82 ? -1.696 2.920 18.023 1.00 96.06 82 LYS A C 1
ATOM 647 O O . LYS A 1 82 ? -1.444 3.579 17.016 1.00 96.06 82 LYS A O 1
ATOM 652 N N . LYS A 1 83 ? -0.872 2.896 19.079 1.00 96.25 83 LYS A N 1
ATOM 653 C CA . LYS A 1 83 ? 0.372 3.693 19.161 1.00 96.25 83 LYS A CA 1
ATOM 654 C C . LYS A 1 83 ? 1.349 3.372 18.031 1.00 96.25 83 LYS A C 1
ATOM 656 O O . LYS A 1 83 ? 2.087 4.241 17.573 1.00 96.25 83 LYS A O 1
ATOM 661 N N . THR A 1 84 ? 1.397 2.114 17.600 1.00 95.56 84 THR A N 1
ATOM 662 C CA . THR A 1 84 ? 2.238 1.691 16.474 1.00 95.56 84 THR A CA 1
ATOM 663 C C . THR A 1 84 ? 1.696 2.244 15.157 1.00 95.56 84 THR A C 1
ATOM 665 O O . THR A 1 84 ? 2.459 2.777 14.356 1.00 95.56 84 THR A O 1
ATOM 668 N N . CYS A 1 85 ? 0.379 2.190 14.953 1.00 95.62 85 CYS A N 1
ATOM 669 C CA . CYS A 1 85 ? -0.290 2.719 13.770 1.00 95.62 85 CYS A CA 1
ATOM 670 C C . CYS A 1 85 ? -0.074 4.224 13.593 1.00 95.62 85 CYS A C 1
ATOM 672 O O . CYS A 1 85 ? 0.238 4.648 12.481 1.00 95.62 85 CYS A O 1
ATOM 674 N N . GLU A 1 86 ? -0.146 4.996 14.676 1.00 94.56 86 GLU A N 1
ATOM 675 C CA . GLU A 1 86 ? 0.130 6.440 14.676 1.00 94.56 86 GLU A CA 1
ATOM 676 C C . GLU A 1 86 ? 1.573 6.753 14.240 1.00 94.56 86 GLU A C 1
ATOM 678 O O . GLU A 1 86 ? 1.825 7.718 13.520 1.00 94.56 86 GLU A O 1
ATOM 683 N N . LYS A 1 87 ? 2.535 5.901 14.619 1.00 95.81 87 LYS A N 1
ATOM 684 C CA . LYS A 1 87 ? 3.961 6.082 14.297 1.00 95.81 87 LYS A CA 1
ATOM 685 C C . LYS A 1 87 ? 4.347 5.659 12.881 1.00 95.81 87 LYS A C 1
ATOM 687 O O . LYS A 1 87 ? 5.399 6.070 12.403 1.00 95.81 87 LYS A O 1
ATOM 692 N N . MET A 1 88 ? 3.539 4.843 12.202 1.00 94.38 88 MET A N 1
ATOM 693 C CA . MET A 1 88 ? 3.886 4.301 10.880 1.00 94.38 88 MET A CA 1
ATOM 694 C C . MET A 1 88 ? 3.787 5.318 9.732 1.00 94.38 88 MET A C 1
ATOM 696 O O . MET A 1 88 ? 4.204 5.006 8.620 1.00 94.38 88 MET A O 1
ATOM 700 N N . GLY A 1 89 ? 3.217 6.509 9.953 1.00 92.62 89 GLY A N 1
ATOM 701 C CA . GLY A 1 89 ? 3.079 7.531 8.905 1.00 92.62 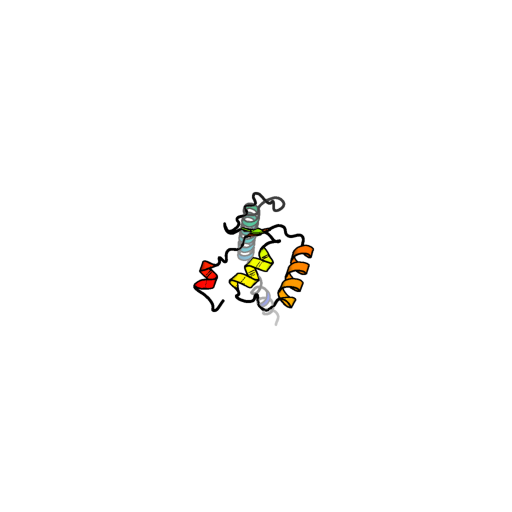89 GLY A CA 1
ATOM 702 C C . GLY A 1 89 ? 2.148 7.131 7.749 1.00 92.62 89 GLY A C 1
ATOM 703 O O . GLY A 1 89 ? 2.194 7.727 6.674 1.00 92.62 89 GLY A O 1
ATOM 704 N N . VAL A 1 90 ? 1.300 6.117 7.952 1.00 96.19 90 VAL A N 1
ATOM 705 C CA . VAL A 1 90 ? 0.315 5.652 6.969 1.00 96.19 90 VAL A CA 1
ATOM 706 C C . VAL A 1 90 ? -1.001 6.389 7.194 1.00 96.19 90 VAL A C 1
ATOM 708 O O . VAL A 1 90 ? -1.448 6.508 8.324 1.00 96.19 90 VAL A O 1
ATOM 711 N N . LYS A 1 91 ? -1.642 6.867 6.121 1.00 95.44 91 LYS A N 1
ATOM 712 C CA . LYS A 1 91 ? -2.957 7.536 6.205 1.00 95.44 91 LYS A CA 1
ATOM 713 C C . LYS A 1 91 ? -4.125 6.579 5.985 1.00 95.44 91 LYS A C 1
ATOM 715 O O . LYS A 1 91 ? -5.149 6.671 6.652 1.00 95.44 91 LYS A O 1
ATOM 720 N N . LYS A 1 92 ? -3.984 5.683 5.011 1.00 95.62 92 LYS A N 1
ATOM 721 C CA . LYS A 1 92 ? -5.010 4.721 4.606 1.00 95.62 92 LYS A CA 1
ATOM 722 C C . LYS A 1 92 ? -4.373 3.512 3.939 1.00 95.62 92 LYS A C 1
ATOM 724 O O . LYS A 1 92 ? -3.265 3.616 3.410 1.00 95.62 92 LYS A O 1
ATOM 729 N N . ARG A 1 93 ? -5.084 2.390 3.939 1.00 95.25 93 ARG A N 1
ATOM 730 C CA . ARG A 1 93 ? -4.682 1.139 3.292 1.00 95.25 93 ARG A CA 1
ATOM 731 C C . ARG A 1 93 ? -5.834 0.610 2.459 1.00 95.25 93 ARG A C 1
ATOM 733 O O . ARG A 1 93 ? -6.990 0.775 2.832 1.00 95.25 93 ARG A O 1
ATOM 740 N N . TYR A 1 94 ? -5.499 -0.019 1.341 1.00 96.12 94 TYR A N 1
ATOM 741 C CA . TYR A 1 94 ? -6.462 -0.775 0.553 1.00 96.12 94 TYR A CA 1
ATOM 742 C C . TYR A 1 94 ? -6.295 -2.246 0.895 1.00 96.12 94 TYR A C 1
ATOM 744 O O . TYR A 1 94 ? -5.181 -2.768 0.815 1.00 96.12 94 TYR A O 1
ATOM 752 N N . ILE A 1 95 ? -7.374 -2.881 1.332 1.00 93.12 95 ILE A N 1
ATOM 753 C CA . ILE A 1 95 ? -7.348 -4.229 1.894 1.00 93.12 95 ILE A CA 1
ATOM 754 C C . ILE A 1 95 ? -8.336 -5.063 1.099 1.00 93.12 95 ILE A C 1
ATOM 756 O O . ILE A 1 95 ? -9.507 -4.728 1.025 1.00 93.12 95 ILE A O 1
ATOM 760 N N . HIS A 1 96 ? -7.866 -6.146 0.485 1.00 92.50 96 HIS A N 1
ATOM 761 C CA . HIS A 1 96 ? -8.750 -7.036 -0.267 1.00 92.50 96 HIS A CA 1
ATOM 762 C C . HIS A 1 96 ? -9.728 -7.787 0.649 1.00 92.50 96 HIS A C 1
ATOM 764 O O . HIS A 1 96 ? -10.868 -8.029 0.273 1.00 92.50 96 HIS A O 1
ATOM 770 N N . VAL A 1 97 ? -9.277 -8.113 1.860 1.00 89.62 97 VAL A N 1
ATOM 771 C CA . VAL A 1 97 ? -10.066 -8.805 2.877 1.00 89.62 97 VAL A CA 1
ATOM 772 C C . VAL A 1 97 ? -11.201 -7.905 3.369 1.00 89.62 97 VAL A C 1
ATOM 774 O O . VAL A 1 97 ? -10.965 -6.790 3.842 1.00 89.62 97 VAL A O 1
ATOM 777 N N . THR A 1 98 ? -12.430 -8.397 3.249 1.00 89.94 98 THR A N 1
ATOM 778 C CA . THR A 1 98 ? -13.648 -7.761 3.762 1.00 89.94 98 THR A CA 1
ATOM 779 C C . THR A 1 98 ? -14.133 -8.483 5.016 1.00 89.94 98 THR A C 1
ATOM 781 O O . THR A 1 98 ? -13.718 -9.603 5.310 1.00 89.94 98 THR A O 1
ATOM 784 N N . GLU A 1 99 ? -15.031 -7.844 5.763 1.00 88.81 99 GLU A N 1
ATOM 785 C CA . GLU A 1 99 ? -15.664 -8.466 6.930 1.00 88.81 99 GLU A CA 1
ATOM 786 C C . GLU A 1 99 ? -16.468 -9.721 6.550 1.00 88.81 99 GLU A C 1
ATOM 788 O O . GLU A 1 99 ? -16.458 -10.708 7.277 1.00 88.81 99 GLU A O 1
ATOM 793 N N . GLU A 1 100 ? -17.119 -9.704 5.383 1.00 89.44 100 GLU A N 1
ATOM 794 C CA . GLU A 1 100 ? -17.846 -10.851 4.829 1.00 89.44 100 GLU A CA 1
ATOM 795 C C . GLU A 1 100 ? -16.909 -12.037 4.570 1.00 89.44 100 GLU A C 1
ATOM 797 O O . GLU A 1 100 ? -17.184 -13.139 5.035 1.00 89.44 100 GLU A O 1
ATOM 802 N N . LEU A 1 101 ? -15.746 -11.794 3.951 1.00 90.19 101 LEU A N 1
ATOM 803 C CA . LEU A 1 101 ? -14.762 -12.844 3.679 1.00 90.19 101 LEU A CA 1
ATOM 804 C C . LEU A 1 101 ? -14.246 -13.501 4.969 1.00 90.19 101 LEU A C 1
ATOM 806 O O . LEU A 1 101 ? -14.101 -14.717 5.024 1.00 90.19 101 LEU A O 1
ATOM 810 N N . LEU A 1 102 ? -13.988 -12.705 6.011 1.00 89.25 102 LEU A N 1
ATOM 811 C CA . LEU A 1 102 ? -13.549 -13.219 7.316 1.00 89.25 102 LEU A CA 1
ATOM 812 C C . LEU A 1 102 ? -14.667 -13.947 8.070 1.00 89.25 102 LEU A C 1
ATOM 814 O O . LEU A 1 102 ? -14.396 -14.820 8.891 1.00 89.25 102 LEU A O 1
ATOM 818 N N . ARG A 1 103 ? -15.930 -13.599 7.808 1.00 87.88 103 ARG A N 1
ATOM 819 C CA . ARG A 1 103 ? -17.088 -14.275 8.397 1.00 87.88 103 ARG A CA 1
ATOM 820 C C . ARG A 1 103 ? -17.311 -15.652 7.778 1.00 87.88 103 ARG A C 1
ATOM 822 O O . ARG A 1 103 ? -17.619 -16.586 8.517 1.00 87.88 103 ARG A O 1
ATOM 829 N N . ASP A 1 104 ? -17.151 -15.757 6.463 1.00 92.00 104 ASP A N 1
ATOM 830 C CA . ASP A 1 104 ? -17.318 -17.008 5.719 1.00 92.00 104 ASP A CA 1
ATOM 831 C C . ASP A 1 104 ? -16.147 -17.977 5.943 1.00 92.00 104 ASP A C 1
ATOM 833 O O . ASP A 1 104 ? -16.335 -19.191 5.868 1.00 92.00 104 ASP A O 1
ATOM 837 N N . HIS A 1 105 ? -14.971 -17.441 6.285 1.00 89.81 105 HIS A N 1
ATOM 838 C CA . HIS A 1 105 ? -13.745 -18.198 6.535 1.00 89.81 105 HIS A CA 1
ATOM 839 C C . HIS A 1 105 ? -13.113 -17.859 7.897 1.00 89.81 105 HIS A C 1
ATOM 841 O O . HIS A 1 105 ? -12.074 -17.195 7.955 1.00 89.81 105 HIS A O 1
ATOM 847 N N . PRO A 1 106 ? -13.718 -18.302 9.015 1.00 83.62 106 PRO A N 1
ATOM 848 C CA . PRO A 1 106 ? -13.197 -18.049 10.359 1.00 83.62 106 PRO A CA 1
ATOM 849 C C . PRO A 1 106 ? -11.898 -18.810 10.676 1.00 83.62 106 PRO A C 1
ATOM 851 O O . PRO A 1 106 ? -11.311 -18.590 11.733 1.00 83.62 106 PRO A O 1
ATOM 854 N N . GLU A 1 107 ? -11.486 -19.747 9.819 1.00 83.56 107 GLU A N 1
ATOM 855 C CA . GLU A 1 107 ? -10.210 -20.462 9.899 1.00 83.56 107 GLU A CA 1
ATOM 856 C C . GLU A 1 107 ? -8.994 -19.633 9.463 1.00 83.56 107 GLU A C 1
ATOM 858 O O . GLU A 1 107 ? -7.863 -20.074 9.692 1.00 83.56 107 GLU A O 1
ATOM 863 N N . TYR A 1 108 ? -9.217 -18.486 8.810 1.00 69.62 108 TYR A N 1
ATOM 864 C CA . TYR A 1 108 ? -8.156 -17.562 8.406 1.00 69.62 108 TYR A CA 1
ATOM 865 C C . TYR A 1 108 ? -7.623 -16.696 9.549 1.00 69.62 108 TYR A C 1
ATOM 867 O O . TYR A 1 108 ? -8.361 -16.419 10.521 1.00 69.62 108 TYR A O 1
#

Foldseek 3Di:
DPDPPPPVVVVVDDDPVVVVVVVVVVVVVVVVVVVPDDDDDDDDPDDDDDFAPDKDFLQCVLVVVCVLLVNVVPVVVSVVSNVVSVPPPGGMHGDNDDSVNCVVCVVD

Organism: NCBI:txi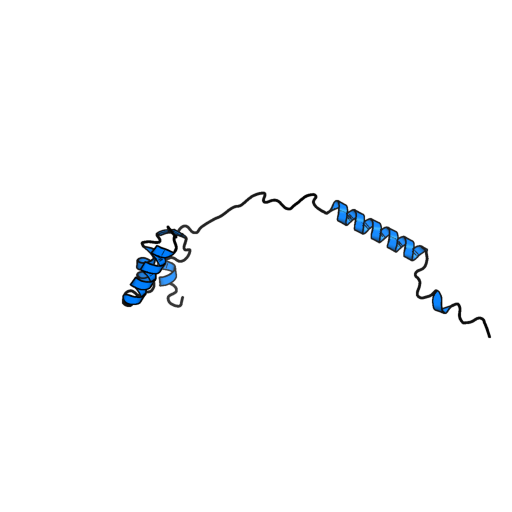d38414

pLDDT: mean 86.45, std 16.07, range [37.56, 97.94]

Radius of gyration: 35.33 Å; chains: 1; bounding box: 80×54×72 Å